Protein AF-A0A9P9CH07-F1 (afdb_monomer_lite)

Structure (mmCIF, N/CA/C/O backbone):
data_AF-A0A9P9CH07-F1
#
_entry.id   AF-A0A9P9CH07-F1
#
loop_
_atom_site.group_PDB
_atom_site.id
_atom_site.type_symbol
_atom_site.label_atom_id
_atom_site.label_alt_id
_atom_site.label_comp_id
_atom_site.label_asym_id
_atom_site.label_entity_id
_atom_site.label_seq_id
_atom_site.pdbx_PDB_ins_code
_atom_site.Cartn_x
_atom_site.Cartn_y
_atom_site.Cartn_z
_atom_site.occupancy
_atom_site.B_iso_or_equiv
_atom_site.auth_seq_id
_atom_site.auth_comp_id
_atom_site.auth_asym_id
_atom_site.auth_atom_id
_atom_site.pdbx_PDB_model_num
ATOM 1 N N . MET A 1 1 ? 16.947 4.707 14.854 1.00 33.22 1 MET A N 1
ATOM 2 C CA . MET A 1 1 ? 16.598 5.936 14.104 1.00 33.22 1 MET A CA 1
ATOM 3 C C . MET A 1 1 ? 15.127 5.859 13.726 1.00 33.22 1 MET A C 1
ATOM 5 O O . MET A 1 1 ? 14.705 4.807 13.270 1.00 33.22 1 MET A O 1
ATOM 9 N N . SER A 1 2 ? 14.337 6.902 13.992 1.00 33.62 2 SER A N 1
ATOM 10 C CA . SER A 1 2 ? 12.878 6.863 13.808 1.00 33.62 2 SER A CA 1
ATOM 11 C C . SER A 1 2 ? 12.494 6.838 12.324 1.00 33.62 2 SER A C 1
ATOM 13 O O . SER A 1 2 ? 12.878 7.733 11.569 1.00 33.62 2 SER A O 1
ATOM 15 N N . VAL A 1 3 ? 11.702 5.834 11.934 1.00 44.66 3 VAL A N 1
ATOM 16 C CA . VAL A 1 3 ? 11.136 5.613 10.587 1.00 44.66 3 VAL A CA 1
ATOM 17 C C . VAL A 1 3 ? 10.416 6.865 10.052 1.00 44.66 3 VAL A C 1
ATOM 19 O O . VAL A 1 3 ? 10.400 7.115 8.849 1.00 44.66 3 VAL A O 1
ATOM 22 N N . ALA A 1 4 ? 9.917 7.720 10.951 1.00 44.34 4 ALA A N 1
ATOM 23 C CA . ALA A 1 4 ? 9.232 8.968 10.622 1.00 44.34 4 ALA A CA 1
ATOM 24 C C . ALA A 1 4 ? 10.097 9.979 9.843 1.00 44.34 4 ALA A C 1
ATOM 26 O O . ALA A 1 4 ? 9.555 10.790 9.098 1.00 44.34 4 ALA A O 1
ATOM 27 N N . LYS A 1 5 ? 11.433 9.935 9.967 1.00 43.56 5 LYS A N 1
ATOM 28 C CA . LYS A 1 5 ? 12.332 10.902 9.305 1.00 43.56 5 LYS A CA 1
ATOM 29 C C . LYS A 1 5 ? 12.635 10.558 7.834 1.00 43.56 5 LYS A C 1
ATOM 31 O O . LYS A 1 5 ? 13.263 11.358 7.150 1.00 43.56 5 LYS A O 1
ATOM 36 N N . MET A 1 6 ? 12.192 9.395 7.342 1.00 58.12 6 MET A N 1
ATOM 37 C CA . MET A 1 6 ? 12.453 8.917 5.971 1.00 58.12 6 MET A CA 1
ATOM 38 C C . MET A 1 6 ? 11.217 8.911 5.058 1.00 58.12 6 MET A C 1
ATOM 40 O O . MET A 1 6 ? 11.332 8.571 3.878 1.00 58.12 6 MET A O 1
ATOM 44 N N . LEU A 1 7 ? 10.036 9.268 5.570 1.00 64.38 7 LEU A N 1
AT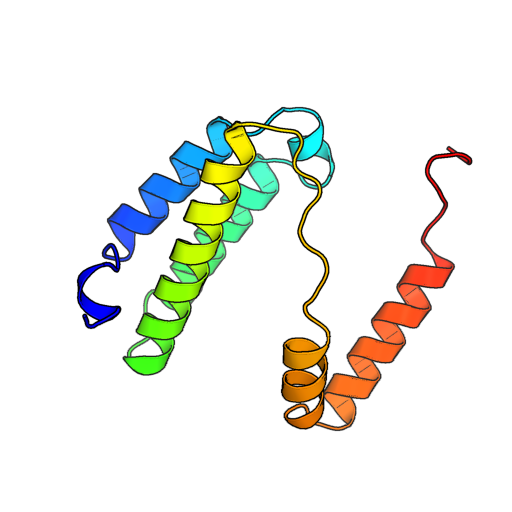OM 45 C CA . LEU A 1 7 ? 8.816 9.276 4.767 1.00 64.38 7 LEU A CA 1
ATOM 46 C C . LEU A 1 7 ? 8.755 10.544 3.910 1.00 64.38 7 LEU A C 1
ATOM 48 O O . LEU A 1 7 ? 8.726 11.665 4.416 1.00 64.38 7 LEU A O 1
ATOM 52 N N . LEU A 1 8 ? 8.726 10.352 2.589 1.00 73.69 8 LEU A N 1
ATOM 53 C CA . LEU A 1 8 ? 8.389 11.410 1.641 1.00 73.69 8 LEU A CA 1
ATOM 54 C C . LEU A 1 8 ? 6.989 11.947 1.964 1.00 73.69 8 LEU A C 1
ATOM 56 O O . LEU A 1 8 ? 6.083 11.182 2.297 1.00 73.69 8 LEU A O 1
ATOM 60 N N . THR A 1 9 ? 6.792 13.258 1.813 1.00 83.94 9 THR A N 1
ATOM 61 C CA . THR A 1 9 ? 5.447 13.836 1.898 1.00 83.94 9 THR A CA 1
ATOM 62 C C . THR A 1 9 ? 4.557 13.273 0.769 1.00 83.94 9 THR A C 1
ATOM 64 O O . THR A 1 9 ? 5.081 12.780 -0.240 1.00 83.94 9 THR A O 1
ATOM 67 N N . PRO A 1 10 ? 3.214 13.316 0.899 1.00 84.62 10 PRO A N 1
ATOM 68 C CA . PRO A 1 10 ? 2.310 12.579 0.007 1.00 84.62 10 PRO A CA 1
ATOM 69 C C . PRO A 1 10 ? 2.513 12.871 -1.487 1.00 84.62 10 PRO A C 1
ATOM 71 O O . PRO A 1 10 ? 2.524 11.960 -2.313 1.00 84.62 10 PRO A O 1
ATOM 74 N N . ILE A 1 11 ? 2.721 14.141 -1.848 1.00 88.38 11 ILE A N 1
ATOM 75 C CA . ILE A 1 11 ? 2.864 14.565 -3.249 1.00 88.38 11 ILE A CA 1
ATOM 76 C C . ILE A 1 11 ? 4.196 14.081 -3.860 1.00 88.38 11 ILE A C 1
ATOM 78 O O 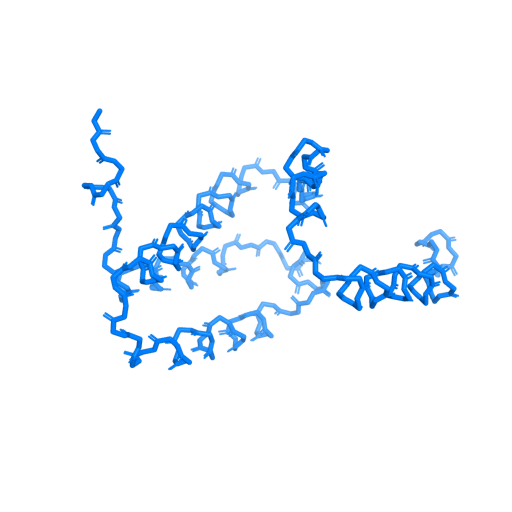. ILE A 1 11 ? 4.167 13.493 -4.946 1.00 88.38 11 ILE A O 1
ATOM 82 N N . PRO A 1 12 ? 5.367 14.289 -3.222 1.00 90.81 12 PRO A N 1
ATOM 83 C CA . PRO A 1 12 ? 6.623 13.686 -3.664 1.00 90.81 12 PRO A CA 1
ATOM 84 C C . PRO A 1 12 ? 6.567 12.167 -3.807 1.00 90.81 12 PRO A C 1
ATOM 86 O O . PRO A 1 12 ? 7.028 11.653 -4.827 1.00 90.81 12 PRO A O 1
ATOM 89 N N . LEU A 1 13 ? 5.967 11.464 -2.838 1.00 90.50 13 LEU A N 1
ATOM 90 C CA . LEU A 1 13 ? 5.816 10.010 -2.896 1.00 90.50 13 LEU A CA 1
ATOM 91 C C . LEU A 1 13 ? 5.007 9.593 -4.128 1.00 90.50 13 LEU A C 1
ATOM 93 O O . LEU A 1 13 ? 5.448 8.745 -4.904 1.00 90.50 13 LEU A O 1
ATOM 97 N N . ALA A 1 14 ? 3.880 10.263 -4.374 1.00 89.62 14 ALA A N 1
ATOM 98 C CA . ALA A 1 14 ? 3.035 9.959 -5.519 1.00 89.62 14 ALA A CA 1
ATOM 99 C C . ALA A 1 14 ? 3.724 10.180 -6.866 1.00 89.62 14 ALA A C 1
ATOM 101 O O . ALA A 1 14 ? 3.605 9.367 -7.783 1.00 89.62 14 ALA A O 1
ATOM 102 N N . ARG A 1 15 ? 4.499 11.262 -6.991 1.00 91.25 15 ARG A N 1
ATOM 103 C CA . ARG A 1 15 ? 5.283 11.527 -8.204 1.00 91.25 15 ARG A CA 1
ATOM 104 C C . ARG A 1 15 ? 6.382 10.488 -8.414 1.00 91.25 15 ARG A C 1
ATOM 106 O O . ARG A 1 15 ? 6.654 10.140 -9.560 1.00 91.25 15 ARG A O 1
ATOM 113 N N . ALA A 1 16 ? 7.022 10.020 -7.344 1.00 90.38 16 ALA A N 1
ATOM 114 C CA . ALA A 1 16 ? 8.067 9.004 -7.430 1.00 90.38 16 ALA A CA 1
ATOM 115 C C . ALA A 1 16 ? 7.507 7.658 -7.917 1.00 90.38 16 ALA A C 1
ATOM 117 O O . ALA A 1 16 ? 8.077 7.070 -8.834 1.00 90.38 16 ALA A O 1
ATOM 118 N N . ILE A 1 17 ? 6.352 7.238 -7.393 1.00 89.00 17 ILE A N 1
ATOM 119 C CA . ILE A 1 17 ? 5.666 6.002 -7.805 1.00 89.00 17 ILE A CA 1
ATOM 120 C C . ILE A 1 17 ? 5.274 6.053 -9.283 1.00 89.00 17 ILE A C 1
ATOM 122 O O . ILE A 1 17 ? 5.666 5.179 -10.050 1.00 89.00 17 ILE A O 1
ATOM 126 N N . LEU A 1 18 ? 4.619 7.131 -9.726 1.00 88.25 18 LEU A N 1
ATOM 127 C CA . LEU A 1 18 ? 4.241 7.290 -11.137 1.00 88.25 18 LEU A CA 1
ATOM 128 C C . LEU A 1 18 ? 5.449 7.301 -12.089 1.00 88.25 18 LEU A C 1
ATOM 130 O O . LEU A 1 18 ? 5.336 6.902 -13.245 1.00 88.25 18 LEU A O 1
ATOM 134 N N . ARG A 1 19 ? 6.621 7.768 -11.639 1.00 89.12 19 ARG A N 1
ATOM 135 C CA . ARG A 1 19 ? 7.859 7.683 -12.432 1.00 89.12 19 ARG A CA 1
ATOM 136 C C . ARG A 1 19 ? 8.407 6.261 -12.481 1.00 89.12 19 ARG A C 1
ATOM 138 O O . ARG A 1 19 ? 8.916 5.870 -13.526 1.00 89.12 19 ARG A O 1
ATOM 145 N N . ALA A 1 20 ? 8.319 5.519 -11.380 1.00 85.75 20 ALA A N 1
ATOM 146 C CA . ALA A 1 20 ? 8.749 4.128 -11.316 1.00 85.75 20 ALA A CA 1
ATOM 147 C C . ALA A 1 20 ? 7.863 3.222 -12.186 1.00 85.75 20 ALA A C 1
ATOM 149 O O . ALA A 1 20 ? 8.399 2.394 -12.911 1.00 85.75 20 ALA A O 1
ATOM 150 N N . HIS A 1 21 ? 6.546 3.451 -12.227 1.00 82.69 21 HIS A N 1
ATOM 151 C CA . HIS A 1 21 ? 5.629 2.698 -13.096 1.00 82.69 21 HIS A CA 1
ATOM 152 C C . HIS A 1 21 ? 6.013 2.754 -14.578 1.00 82.69 21 HIS A C 1
ATOM 154 O O . HIS A 1 21 ? 5.954 1.743 -15.268 1.00 82.69 21 HIS A O 1
ATOM 160 N N . ARG A 1 22 ? 6.473 3.913 -15.068 1.00 80.88 22 ARG A N 1
ATOM 161 C CA . ARG A 1 22 ? 6.910 4.087 -16.468 1.00 80.88 22 ARG A CA 1
ATOM 162 C C . ARG A 1 22 ? 8.143 3.262 -16.841 1.00 80.88 22 ARG A C 1
ATOM 164 O O . ARG A 1 22 ? 8.485 3.201 -18.015 1.00 80.88 22 ARG A O 1
ATOM 171 N N . ARG A 1 23 ? 8.852 2.717 -15.851 1.00 77.62 23 ARG A N 1
ATOM 172 C CA . ARG A 1 23 ? 10.072 1.922 -16.034 1.00 77.62 23 ARG A CA 1
ATOM 173 C C . ARG A 1 23 ? 9.813 0.418 -15.950 1.00 77.62 23 ARG A C 1
ATOM 175 O O . ARG A 1 23 ? 10.755 -0.344 -16.124 1.00 77.62 23 ARG A O 1
ATOM 182 N N . LEU A 1 24 ? 8.580 -0.003 -15.661 1.00 72.88 24 LEU A N 1
ATOM 183 C CA . LEU A 1 24 ? 8.227 -1.419 -15.582 1.00 72.88 24 LEU A CA 1
ATOM 184 C C . LEU A 1 24 ? 8.074 -2.022 -16.998 1.00 72.88 24 LEU A C 1
ATOM 186 O O . LEU A 1 24 ? 7.536 -1.341 -17.878 1.00 72.88 24 LEU A O 1
ATOM 190 N N . PRO A 1 25 ? 8.536 -3.265 -17.243 1.00 64.38 25 PRO A N 1
ATOM 191 C CA . PRO A 1 25 ? 8.432 -3.925 -18.547 1.00 64.38 25 PRO A CA 1
ATOM 192 C C . PRO A 1 25 ? 6.987 -4.080 -19.048 1.00 64.38 25 PRO A C 1
ATOM 194 O O . PRO A 1 25 ? 6.057 -4.334 -18.282 1.00 64.38 25 PRO A O 1
ATOM 197 N N . VAL A 1 26 ? 6.802 -3.962 -20.367 1.00 59.06 26 VAL A N 1
ATOM 198 C CA . VAL A 1 26 ? 5.486 -3.933 -21.040 1.00 59.06 26 VAL A CA 1
ATOM 199 C C . VAL A 1 26 ? 4.724 -5.269 -20.940 1.00 59.06 26 VAL A C 1
ATOM 201 O O . VAL A 1 26 ? 3.492 -5.267 -20.888 1.00 59.06 26 VAL A O 1
ATOM 204 N N . GLU A 1 27 ? 5.419 -6.408 -20.843 1.00 53.41 27 GLU A N 1
ATOM 205 C CA . GLU A 1 27 ? 4.770 -7.721 -20.675 1.00 53.41 27 GLU A CA 1
ATOM 206 C C . GLU A 1 27 ? 4.182 -7.918 -19.268 1.00 53.41 27 GLU A C 1
ATOM 208 O O . GLU A 1 27 ? 3.080 -8.439 -19.115 1.00 53.41 27 GLU A O 1
ATOM 213 N N . GLU A 1 28 ? 4.843 -7.418 -18.225 1.00 50.72 28 GLU A N 1
ATOM 214 C CA . GLU A 1 28 ? 4.370 -7.519 -16.834 1.00 50.72 28 GLU A CA 1
ATOM 215 C C . GLU A 1 28 ? 3.329 -6.433 -16.519 1.00 50.72 28 GLU A C 1
ATOM 217 O O . GLU A 1 28 ? 2.362 -6.674 -15.787 1.00 50.72 28 GLU A O 1
ATOM 222 N N . ALA A 1 29 ? 3.439 -5.283 -17.196 1.00 46.81 29 ALA A N 1
ATOM 223 C CA . ALA A 1 29 ? 2.374 -4.295 -17.304 1.00 46.81 29 ALA A CA 1
ATOM 224 C C . ALA A 1 29 ? 1.113 -4.846 -17.993 1.00 46.81 29 ALA A C 1
ATOM 226 O O . ALA A 1 29 ? 0.099 -4.166 -17.967 1.00 46.81 29 ALA A O 1
ATOM 227 N N . SER A 1 30 ? 1.127 -6.046 -18.587 1.00 39.53 30 SER A N 1
ATOM 228 C CA . SER A 1 30 ? -0.048 -6.643 -19.239 1.00 39.53 30 SER A CA 1
ATOM 229 C C . SER A 1 30 ? -0.883 -7.557 -18.331 1.00 39.53 30 SER A C 1
ATOM 231 O O . SER A 1 30 ? -2.018 -7.864 -18.689 1.00 39.53 30 SER A O 1
ATOM 233 N N . SER A 1 31 ? -0.416 -7.934 -17.131 1.00 50.03 31 SER A N 1
ATOM 234 C CA . SER A 1 31 ? -1.287 -8.654 -16.173 1.00 50.03 31 SER A CA 1
ATOM 235 C C . SER A 1 31 ? -2.364 -7.743 -15.559 1.00 50.03 31 SER A C 1
ATOM 237 O O . SER A 1 31 ? -3.432 -8.206 -15.169 1.00 50.03 31 SER A O 1
ATOM 239 N N . MET A 1 32 ? -2.113 -6.430 -15.561 1.00 50.47 32 MET A N 1
ATOM 240 C CA . MET A 1 32 ? -3.073 -5.348 -15.354 1.00 50.47 32 MET A CA 1
ATOM 241 C C . MET A 1 32 ? -2.401 -4.083 -15.915 1.00 50.47 32 MET A C 1
ATOM 243 O O . MET A 1 32 ? -1.337 -3.714 -15.434 1.00 50.47 32 MET A O 1
ATOM 247 N N . SER A 1 33 ? -2.951 -3.486 -16.986 1.00 56.34 33 SER A N 1
ATOM 248 C CA . SER A 1 33 ? -2.311 -2.392 -17.752 1.00 56.34 33 SER A CA 1
ATOM 249 C C . SER A 1 33 ? -1.678 -1.332 -16.841 1.00 56.34 33 SER A C 1
ATOM 251 O O . SER A 1 33 ? -2.320 -0.892 -15.886 1.00 56.34 33 SER A O 1
ATOM 253 N N . SER A 1 34 ? -0.467 -0.852 -17.155 1.00 61.91 34 SER A N 1
ATOM 254 C CA . SER A 1 34 ? 0.153 0.308 -16.478 1.00 61.91 34 SER A CA 1
ATOM 255 C C . SER A 1 34 ? -0.824 1.494 -16.350 1.00 61.91 34 SER A C 1
ATOM 257 O O . SER A 1 34 ? -0.842 2.182 -15.331 1.00 61.91 34 SER A O 1
ATOM 259 N N . VAL A 1 35 ? -1.727 1.664 -17.325 1.00 63.91 35 VAL A N 1
ATOM 260 C CA . VAL A 1 35 ? -2.808 2.664 -17.307 1.00 63.91 35 VAL A CA 1
ATOM 261 C C . VAL A 1 35 ? -3.854 2.384 -16.217 1.00 63.91 35 VAL A C 1
ATOM 263 O O . VAL A 1 35 ? -4.303 3.308 -15.531 1.00 63.91 35 VAL A O 1
ATOM 266 N N . THR A 1 36 ? -4.236 1.120 -16.030 1.00 71.50 36 THR A N 1
ATOM 267 C CA . THR A 1 36 ? -5.190 0.683 -15.000 1.00 71.50 36 THR A CA 1
ATOM 268 C C . THR A 1 36 ? -4.604 0.889 -13.606 1.00 71.50 36 THR A C 1
ATOM 270 O O . THR A 1 36 ? -5.272 1.455 -12.739 1.00 71.50 36 THR A O 1
ATOM 273 N N . TRP A 1 37 ? -3.331 0.532 -13.407 1.00 74.88 37 TRP A N 1
ATOM 274 C CA . TRP A 1 37 ? -2.626 0.771 -12.146 1.00 74.88 37 TRP A CA 1
ATOM 275 C C . TRP A 1 37 ? -2.438 2.256 -11.838 1.00 74.88 37 TRP A C 1
ATOM 277 O O . TRP A 1 37 ? -2.710 2.676 -10.717 1.00 74.88 37 TRP A O 1
ATOM 287 N N . ASP A 1 38 ? -2.036 3.074 -12.815 1.00 82.19 38 ASP A N 1
ATOM 288 C CA . ASP A 1 38 ? -1.893 4.525 -12.637 1.00 82.19 38 ASP A CA 1
ATOM 289 C C . ASP A 1 38 ? -3.217 5.190 -12.248 1.00 82.19 38 ASP A C 1
ATOM 291 O O . ASP A 1 38 ? -3.247 6.119 -11.433 1.00 82.19 38 ASP A O 1
ATOM 295 N N . THR A 1 39 ? -4.321 4.728 -12.837 1.00 85.19 39 THR A N 1
ATOM 296 C CA . THR A 1 39 ? -5.665 5.231 -12.538 1.00 85.19 39 THR A CA 1
ATOM 297 C C . THR A 1 39 ? -6.097 4.828 -11.132 1.00 85.19 39 THR A C 1
ATOM 299 O O . THR A 1 39 ? -6.531 5.687 -10.359 1.00 85.19 39 THR A O 1
ATOM 302 N N . PHE A 1 40 ? -5.908 3.556 -10.769 1.00 85.12 40 PHE A N 1
ATOM 303 C CA . PHE A 1 40 ? -6.160 3.057 -9.419 1.00 85.12 40 PHE A CA 1
ATOM 304 C C . PHE A 1 40 ? -5.347 3.836 -8.377 1.00 85.12 40 PHE A C 1
ATOM 306 O O . PHE A 1 40 ? -5.917 4.415 -7.453 1.00 85.12 40 PHE A O 1
ATOM 313 N N . PHE A 1 41 ? -4.036 3.957 -8.589 1.00 88.06 41 PHE A N 1
ATOM 314 C CA . PHE A 1 41 ? -3.110 4.685 -7.727 1.00 88.06 41 PHE A CA 1
ATOM 315 C C . PHE A 1 41 ? -3.570 6.126 -7.460 1.00 88.06 41 PHE A C 1
ATOM 317 O O . PHE A 1 41 ? -3.681 6.564 -6.312 1.00 88.06 41 PHE A O 1
ATOM 324 N N . LYS A 1 42 ? -3.896 6.871 -8.525 1.00 89.06 42 LYS A N 1
ATOM 325 C CA . LYS A 1 42 ? -4.398 8.249 -8.409 1.00 89.06 42 LYS A CA 1
ATOM 326 C C . LYS A 1 42 ? -5.714 8.308 -7.637 1.00 89.06 42 LYS A C 1
ATOM 328 O O . LYS A 1 42 ? -5.916 9.237 -6.853 1.00 89.06 42 LYS A O 1
ATOM 333 N N . SER A 1 43 ? -6.605 7.340 -7.853 1.00 91.00 43 SER A N 1
ATOM 334 C CA . SER A 1 43 ? -7.885 7.274 -7.146 1.00 91.00 43 SER A CA 1
ATOM 335 C C . SER A 1 43 ? -7.702 7.029 -5.645 1.00 91.00 43 SER A C 1
ATOM 337 O O . SER A 1 43 ? -8.356 7.695 -4.845 1.00 91.00 43 SER A O 1
ATOM 339 N N . GLU A 1 44 ? -6.750 6.182 -5.253 1.00 91.25 44 GLU A N 1
ATOM 340 C CA . GLU A 1 44 ? -6.463 5.879 -3.850 1.00 91.25 44 GLU A CA 1
ATOM 341 C C . GLU A 1 44 ? -5.870 7.078 -3.107 1.00 91.25 44 GLU A C 1
ATOM 343 O O . GLU A 1 44 ? -6.348 7.433 -2.027 1.00 91.25 44 GLU A O 1
ATOM 348 N N . PHE A 1 45 ? -4.913 7.788 -3.714 1.00 91.62 45 PHE A N 1
ATOM 349 C CA . PHE A 1 45 ? -4.396 9.041 -3.147 1.00 91.62 45 PHE A CA 1
ATOM 350 C C . PHE A 1 45 ? -5.485 10.110 -3.027 1.00 91.62 45 PHE A C 1
ATOM 352 O O . PHE A 1 45 ? -5.511 10.864 -2.055 1.00 91.62 45 PHE A O 1
ATOM 359 N N . ARG A 1 46 ? -6.420 10.165 -3.985 1.00 91.81 46 ARG A N 1
ATOM 360 C CA . ARG A 1 46 ? -7.560 11.084 -3.921 1.00 91.81 46 ARG A CA 1
ATOM 361 C C . ARG A 1 46 ? -8.541 10.711 -2.809 1.00 91.81 46 ARG A C 1
ATOM 363 O O . ARG A 1 46 ? -9.037 11.615 -2.147 1.00 91.81 46 ARG A O 1
ATOM 370 N N . ARG A 1 47 ? -8.812 9.422 -2.585 1.00 92.12 47 ARG A N 1
ATOM 371 C CA . ARG A 1 47 ? -9.684 8.943 -1.495 1.00 92.12 47 ARG A CA 1
ATOM 372 C C . ARG A 1 47 ? -9.118 9.272 -0.117 1.00 92.12 47 ARG A C 1
ATOM 374 O O . ARG A 1 47 ? -9.871 9.618 0.783 1.00 92.12 47 ARG A O 1
ATOM 381 N N . HIS A 1 48 ? -7.796 9.248 0.020 1.00 90.25 48 HIS A N 1
ATOM 382 C CA . HIS A 1 48 ? -7.117 9.531 1.284 1.00 90.25 48 HIS A CA 1
ATOM 383 C C . HIS A 1 48 ? -6.766 11.015 1.491 1.00 90.25 48 HIS A C 1
ATOM 385 O O . HIS A 1 48 ? -6.194 11.359 2.524 1.00 90.25 48 HIS A O 1
ATOM 391 N N . LYS A 1 49 ? -7.131 11.914 0.561 1.00 89.19 49 LYS A N 1
ATOM 392 C CA . LYS A 1 49 ? -6.752 13.341 0.612 1.00 89.19 49 LYS A CA 1
ATOM 393 C C . LYS A 1 49 ? -7.264 14.081 1.858 1.00 89.19 49 LYS A C 1
ATOM 395 O O . LYS A 1 49 ? -6.583 14.977 2.338 1.00 89.19 49 LYS A O 1
ATOM 400 N N . ASP A 1 50 ? -8.441 13.699 2.360 1.00 91.12 50 ASP A N 1
ATOM 401 C CA . ASP A 1 50 ? -9.117 14.345 3.496 1.00 91.12 50 ASP A CA 1
ATOM 402 C C . ASP A 1 50 ? -8.929 13.554 4.809 1.00 91.12 50 ASP A C 1
ATOM 404 O O . ASP A 1 50 ? -9.586 13.829 5.811 1.00 91.12 50 ASP A O 1
ATOM 408 N N . SER A 1 51 ? -8.053 12.540 4.821 1.00 90.25 51 SER A N 1
ATOM 409 C CA . SER A 1 51 ? -7.759 11.781 6.040 1.00 90.25 51 SER A CA 1
ATOM 410 C C . SER A 1 51 ? -7.052 12.670 7.059 1.00 90.25 51 SER A C 1
ATOM 412 O O . SER A 1 51 ? -6.005 13.238 6.765 1.00 90.25 51 SER A O 1
ATOM 414 N N . THR A 1 52 ? -7.598 12.756 8.272 1.00 91.19 52 THR A N 1
ATOM 415 C CA . THR A 1 52 ? -7.053 13.588 9.359 1.00 91.19 52 THR A CA 1
ATOM 416 C C . THR A 1 52 ? -6.357 12.780 10.451 1.00 91.19 52 THR A C 1
ATOM 418 O O . THR A 1 52 ? -5.556 13.338 11.195 1.00 91.19 52 THR A O 1
ATOM 421 N N . ASN A 1 53 ? -6.619 11.469 10.547 1.00 91.50 53 ASN A N 1
ATOM 422 C CA . ASN A 1 53 ? -5.998 10.606 11.550 1.00 91.50 53 ASN A CA 1
ATOM 423 C C . ASN A 1 53 ? -4.495 10.406 11.235 1.00 91.50 53 ASN A C 1
ATOM 425 O O . ASN A 1 53 ? -4.172 9.739 10.245 1.00 91.50 53 ASN A O 1
ATOM 429 N N . PRO A 1 54 ? -3.566 10.898 12.082 1.00 88.00 54 PRO A N 1
ATOM 430 C CA . PRO A 1 54 ? -2.130 10.815 11.817 1.00 88.00 54 PRO A CA 1
ATOM 431 C C . PRO A 1 54 ? -1.604 9.382 11.686 1.00 88.00 54 PRO A C 1
ATOM 433 O O . PRO A 1 54 ? -0.689 9.135 10.903 1.00 88.00 54 PRO A O 1
ATOM 436 N N . GLN A 1 55 ? -2.183 8.426 12.417 1.00 88.88 55 GLN A N 1
ATOM 437 C CA . GLN A 1 55 ? -1.786 7.016 12.355 1.00 88.88 55 GLN A CA 1
ATOM 438 C C . GLN A 1 55 ? -2.162 6.405 11.005 1.00 88.88 55 GLN A C 1
ATOM 440 O O . GLN A 1 55 ? -1.357 5.696 10.404 1.00 88.88 55 GLN A O 1
ATOM 445 N N . HIS A 1 56 ? -3.351 6.734 10.493 1.00 87.06 56 HIS A N 1
ATOM 446 C CA . HIS A 1 56 ? -3.795 6.278 9.177 1.00 87.06 56 HIS A CA 1
ATOM 447 C C . HIS A 1 56 ? -2.943 6.891 8.063 1.00 87.06 56 HIS A C 1
ATOM 449 O O . HIS A 1 56 ? -2.512 6.175 7.163 1.00 87.06 56 HIS A O 1
ATOM 455 N N . ILE A 1 57 ? -2.630 8.189 8.152 1.00 88.81 57 ILE A N 1
ATOM 456 C CA . ILE A 1 57 ? -1.754 8.869 7.186 1.00 88.81 57 ILE A CA 1
ATOM 457 C C . ILE A 1 57 ? -0.357 8.235 7.193 1.00 88.81 57 ILE A C 1
ATOM 459 O O . ILE A 1 57 ? 0.188 7.928 6.133 1.00 88.81 57 ILE A O 1
ATOM 463 N N . MET A 1 58 ? 0.222 8.002 8.376 1.00 89.75 58 MET A N 1
ATOM 464 C CA . MET A 1 58 ? 1.531 7.354 8.497 1.00 89.75 58 MET A CA 1
ATOM 465 C C . MET A 1 58 ? 1.518 5.931 7.941 1.00 89.75 58 MET A C 1
ATOM 467 O O . MET A 1 58 ? 2.440 5.562 7.212 1.00 89.75 58 MET A O 1
ATOM 471 N N . GLY A 1 59 ? 0.478 5.148 8.240 1.00 89.75 59 GLY A N 1
ATOM 472 C CA . GLY A 1 59 ? 0.297 3.811 7.681 1.00 89.75 59 GLY A CA 1
ATOM 473 C C . GLY A 1 59 ? 0.239 3.847 6.155 1.00 89.75 59 GLY A C 1
ATOM 474 O O . GLY A 1 59 ? 1.020 3.162 5.498 1.00 89.75 59 GLY A O 1
ATOM 475 N N . PHE A 1 60 ? -0.601 4.720 5.597 1.00 90.88 60 PHE A N 1
ATOM 476 C CA . PHE A 1 60 ? -0.752 4.910 4.155 1.00 90.88 60 PHE A CA 1
ATOM 477 C C . PHE A 1 60 ? 0.582 5.255 3.477 1.00 90.88 60 PHE A C 1
ATOM 479 O O . PHE A 1 60 ? 1.004 4.571 2.545 1.00 90.88 60 PHE A O 1
ATOM 486 N N . LEU A 1 61 ? 1.294 6.273 3.972 1.00 91.75 61 LEU A N 1
ATOM 487 C CA . LEU A 1 61 ? 2.580 6.685 3.399 1.00 91.75 61 LEU A CA 1
ATOM 488 C C . LEU A 1 61 ? 3.652 5.598 3.522 1.00 91.75 61 LEU A C 1
ATOM 490 O O . LEU A 1 61 ? 4.439 5.415 2.596 1.00 91.75 61 LEU A O 1
ATOM 494 N N . SER A 1 62 ? 3.670 4.860 4.633 1.00 90.44 62 SER A N 1
ATOM 495 C CA . SER A 1 62 ? 4.625 3.768 4.841 1.00 90.44 62 SER A CA 1
ATOM 496 C C . SER A 1 62 ? 4.401 2.632 3.844 1.00 90.44 62 SER A C 1
ATOM 498 O O . SER A 1 62 ? 5.358 2.168 3.230 1.00 90.44 62 SER A O 1
ATOM 500 N N . GLN A 1 63 ? 3.146 2.231 3.620 1.00 89.31 63 GLN A N 1
ATOM 501 C CA . GLN A 1 63 ? 2.807 1.181 2.653 1.00 89.31 63 GLN A CA 1
ATOM 502 C C . GLN A 1 63 ? 3.195 1.577 1.224 1.00 89.31 63 GLN A C 1
ATOM 504 O O . GLN A 1 63 ? 3.864 0.817 0.526 1.00 89.31 63 GLN A O 1
ATOM 509 N N . TRP A 1 64 ? 2.870 2.801 0.801 1.00 91.25 64 TRP A N 1
ATOM 510 C CA . TRP A 1 64 ? 3.236 3.281 -0.534 1.00 91.25 64 TRP A CA 1
ATOM 511 C C . TRP A 1 64 ? 4.742 3.493 -0.712 1.00 91.25 64 TRP A C 1
ATOM 513 O O . TRP A 1 64 ? 5.257 3.329 -1.819 1.00 91.25 64 TRP A O 1
ATOM 523 N N . LYS A 1 65 ? 5.472 3.813 0.362 1.00 89.88 65 LYS A N 1
ATOM 524 C CA . LYS A 1 65 ? 6.937 3.864 0.331 1.00 89.88 65 LYS A CA 1
ATOM 525 C C . LYS A 1 65 ? 7.547 2.473 0.163 1.00 89.88 65 LYS A C 1
ATOM 527 O O . LYS A 1 65 ? 8.436 2.324 -0.668 1.00 89.88 65 LYS A O 1
ATOM 532 N N . LEU A 1 66 ? 7.049 1.471 0.890 1.00 87.50 66 LEU A N 1
ATOM 533 C CA . LEU A 1 66 ? 7.476 0.077 0.727 1.00 87.50 66 LEU A CA 1
ATOM 534 C C . LEU A 1 66 ? 7.204 -0.426 -0.692 1.00 87.50 66 LEU A C 1
ATOM 536 O O . LEU A 1 66 ? 8.070 -1.049 -1.299 1.00 87.50 66 LEU A O 1
ATOM 540 N N . TYR A 1 67 ? 6.030 -0.104 -1.237 1.00 86.50 67 TYR A N 1
ATOM 541 C CA . TYR A 1 67 ? 5.693 -0.421 -2.620 1.00 86.50 67 TYR A CA 1
ATOM 542 C C . TYR A 1 67 ? 6.673 0.222 -3.609 1.00 86.50 67 TYR A C 1
ATOM 544 O O . TYR A 1 67 ? 7.209 -0.478 -4.464 1.00 86.50 67 TYR A O 1
ATOM 552 N N . LEU A 1 68 ? 6.964 1.523 -3.462 1.00 86.88 68 LEU A N 1
ATOM 553 C CA . LEU A 1 68 ? 7.951 2.225 -4.288 1.00 86.88 68 LEU A CA 1
ATOM 554 C C . LEU A 1 68 ? 9.326 1.543 -4.240 1.00 86.88 68 LEU A C 1
ATOM 556 O O . LEU A 1 68 ? 9.964 1.375 -5.277 1.00 86.88 68 LEU A O 1
ATOM 560 N N . ASP A 1 69 ? 9.780 1.153 -3.051 1.00 86.62 69 ASP A N 1
ATOM 561 C CA . ASP A 1 69 ? 11.077 0.496 -2.873 1.00 86.62 69 ASP A CA 1
ATOM 562 C C . ASP A 1 69 ? 11.106 -0.877 -3.554 1.00 86.62 69 ASP A C 1
ATOM 564 O O . ASP A 1 69 ? 12.088 -1.222 -4.205 1.00 86.62 69 ASP A O 1
ATOM 568 N N . HIS A 1 70 ? 10.002 -1.622 -3.493 1.00 79.62 70 HIS A N 1
ATOM 569 C CA . HIS A 1 70 ? 9.857 -2.917 -4.154 1.00 79.62 70 HIS A CA 1
ATOM 570 C C . HIS A 1 70 ? 9.958 -2.790 -5.679 1.00 79.62 70 HIS A C 1
ATOM 572 O O . HIS A 1 70 ? 10.847 -3.375 -6.294 1.00 79.62 70 HIS A O 1
ATOM 578 N N . ILE A 1 71 ? 9.127 -1.932 -6.281 1.00 79.44 71 ILE A N 1
ATOM 579 C CA . ILE A 1 71 ? 9.094 -1.753 -7.742 1.00 79.44 71 ILE A CA 1
ATOM 580 C C . ILE A 1 71 ? 10.345 -1.067 -8.301 1.00 79.44 71 ILE A C 1
ATOM 582 O O . ILE A 1 71 ? 10.539 -1.047 -9.513 1.00 79.44 71 ILE A O 1
ATOM 586 N N . THR A 1 72 ? 11.167 -0.438 -7.457 1.00 81.31 72 THR A N 1
ATOM 587 C CA . THR A 1 72 ? 12.448 0.154 -7.872 1.00 81.31 72 THR A CA 1
ATOM 588 C C . THR A 1 72 ? 13.608 -0.816 -7.698 1.00 81.31 72 THR A C 1
ATOM 590 O O . THR A 1 72 ? 14.490 -0.833 -8.552 1.00 81.31 72 THR A O 1
ATOM 593 N N . ALA A 1 73 ? 13.594 -1.666 -6.667 1.00 75.38 73 ALA A N 1
ATOM 594 C CA . ALA A 1 73 ? 14.556 -2.757 -6.514 1.00 75.38 73 ALA A CA 1
ATOM 595 C C . ALA A 1 73 ? 14.394 -3.820 -7.615 1.00 75.38 73 ALA A C 1
ATOM 597 O O . ALA A 1 73 ? 15.381 -4.291 -8.185 1.00 75.38 73 ALA A O 1
ATOM 598 N N . GLU A 1 74 ? 13.152 -4.150 -7.973 1.00 63.91 74 GLU A N 1
ATOM 599 C CA . GLU A 1 74 ? 12.840 -5.130 -9.017 1.00 63.91 74 GLU A CA 1
ATOM 600 C C . GLU A 1 74 ? 13.117 -4.632 -10.436 1.00 63.91 74 GLU A C 1
ATOM 602 O O . GLU A 1 74 ? 13.196 -5.449 -11.336 1.00 63.91 74 GLU A O 1
ATOM 607 N N . GLN A 1 75 ? 13.408 -3.346 -10.668 1.00 57.97 75 GLN A N 1
ATOM 608 C CA . GLN A 1 75 ? 13.900 -2.875 -11.980 1.00 57.97 75 GLN A CA 1
ATOM 609 C C . GLN A 1 75 ? 15.248 -3.512 -12.392 1.00 57.97 75 GLN A C 1
ATOM 611 O O . GLN A 1 75 ? 15.719 -3.279 -13.502 1.00 57.97 75 GLN A O 1
ATOM 616 N N . SER A 1 76 ? 15.865 -4.317 -11.516 1.00 55.84 76 SER A N 1
ATOM 617 C CA . SER A 1 76 ? 17.049 -5.138 -11.793 1.00 55.84 76 SER A CA 1
ATOM 618 C C . SER A 1 76 ? 16.750 -6.590 -12.235 1.00 55.84 76 SER A C 1
ATOM 620 O O . SER A 1 76 ? 17.693 -7.325 -12.524 1.00 55.84 76 SER A O 1
ATOM 622 N N . GLY A 1 77 ? 15.479 -7.018 -12.327 1.00 55.75 77 GLY A N 1
ATOM 623 C CA . GLY A 1 77 ? 15.077 -8.380 -12.726 1.00 55.75 77 GLY A CA 1
ATOM 624 C C . GLY A 1 77 ? 13.579 -8.525 -13.063 1.00 55.75 77 GLY A C 1
ATOM 625 O O . GLY A 1 77 ? 12.829 -7.564 -13.004 1.00 55.75 77 GLY A O 1
ATOM 626 N N . GLN A 1 78 ? 13.124 -9.725 -13.449 1.00 54.50 78 GLN A N 1
ATOM 627 C CA . GLN A 1 78 ? 11.697 -9.991 -13.732 1.00 54.50 78 GLN A CA 1
ATOM 628 C C . GLN A 1 78 ? 10.849 -9.871 -12.455 1.00 54.50 78 GLN A C 1
ATOM 630 O O . GLN A 1 78 ? 11.157 -10.518 -11.448 1.00 54.50 78 GLN A O 1
ATOM 635 N N . PHE A 1 79 ? 9.764 -9.094 -12.503 1.00 58.47 79 PHE A N 1
ATOM 636 C CA . PHE A 1 79 ? 8.814 -8.943 -11.397 1.00 58.47 79 PHE A CA 1
ATOM 637 C C . PHE A 1 79 ? 8.066 -10.265 -11.180 1.00 58.47 79 PHE A C 1
ATOM 639 O O . PHE A 1 79 ? 7.193 -10.635 -11.964 1.00 58.47 79 PHE A O 1
ATOM 646 N N . ARG A 1 80 ? 8.388 -11.004 -10.112 1.00 58.84 80 ARG A N 1
ATOM 647 C CA . ARG A 1 80 ? 7.695 -12.268 -9.768 1.00 58.84 80 ARG A CA 1
ATOM 648 C C . ARG A 1 80 ? 6.749 -12.140 -8.577 1.00 58.84 80 ARG A C 1
ATOM 650 O O . ARG A 1 80 ? 6.099 -13.117 -8.204 1.00 58.84 80 ARG A O 1
ATOM 657 N N . GLY A 1 81 ? 6.656 -10.941 -7.999 1.00 64.31 81 GLY A N 1
ATOM 658 C CA . GLY A 1 81 ? 5.984 -10.711 -6.728 1.00 64.31 81 GLY A CA 1
ATOM 659 C C . GLY A 1 81 ? 6.686 -11.421 -5.565 1.00 64.31 81 GLY A C 1
ATOM 660 O O . GLY A 1 81 ? 7.648 -12.175 -5.731 1.00 64.31 81 GLY A O 1
ATOM 661 N N . LYS A 1 82 ? 6.184 -11.191 -4.352 1.00 68.12 82 LYS A N 1
ATOM 662 C CA . LYS A 1 82 ? 6.674 -11.840 -3.132 1.00 68.12 82 LYS A CA 1
ATOM 663 C C . LYS A 1 82 ? 5.606 -12.786 -2.596 1.00 68.12 82 LYS A C 1
ATOM 665 O O . LYS A 1 82 ? 4.431 -12.428 -2.547 1.00 68.12 82 LYS A O 1
ATOM 670 N N . ARG A 1 83 ? 6.009 -13.982 -2.154 1.00 72.62 83 ARG A N 1
ATOM 671 C CA . ARG A 1 83 ? 5.110 -14.846 -1.373 1.00 72.62 83 ARG A CA 1
ATOM 672 C C . ARG A 1 83 ? 4.665 -14.105 -0.112 1.00 72.62 83 ARG A C 1
ATOM 674 O O . ARG A 1 83 ? 5.475 -13.424 0.521 1.00 72.62 83 ARG A O 1
ATOM 681 N N . LEU A 1 84 ? 3.392 -14.260 0.244 1.00 76.94 84 LEU A N 1
ATOM 682 C CA . LEU A 1 84 ? 2.878 -13.791 1.527 1.00 76.94 84 LEU A CA 1
ATOM 683 C C . LEU A 1 84 ? 3.682 -14.440 2.656 1.00 76.94 84 LEU A C 1
ATOM 685 O O . LEU A 1 84 ? 3.944 -15.642 2.625 1.00 76.94 84 LEU A O 1
ATOM 689 N N . ASP A 1 85 ? 4.094 -13.627 3.624 1.00 84.69 85 ASP A N 1
ATOM 690 C CA . ASP A 1 85 ? 4.775 -14.119 4.815 1.00 84.69 85 ASP A CA 1
ATOM 691 C C . ASP A 1 85 ? 3.761 -14.891 5.680 1.00 84.69 85 ASP A C 1
ATOM 693 O O . ASP A 1 85 ? 2.759 -14.292 6.088 1.00 84.69 85 ASP A O 1
ATOM 697 N N . PRO A 1 86 ? 3.986 -16.189 5.962 1.00 86.06 86 PRO A N 1
ATOM 698 C CA . PRO A 1 86 ? 3.030 -17.006 6.707 1.00 86.06 86 PRO A CA 1
ATOM 699 C C . PRO A 1 86 ? 2.724 -16.449 8.100 1.00 86.06 86 PRO A C 1
ATOM 701 O O . PRO A 1 86 ? 1.579 -16.476 8.537 1.00 86.06 86 PRO A O 1
ATOM 704 N N . THR A 1 87 ? 3.723 -15.872 8.771 1.00 89.62 87 THR A N 1
ATOM 705 C CA . THR A 1 87 ? 3.571 -15.348 10.135 1.00 89.62 87 THR A CA 1
ATOM 706 C C . THR A 1 87 ? 2.756 -14.057 10.157 1.00 89.62 87 THR A C 1
ATOM 708 O O . THR A 1 87 ? 1.922 -13.844 11.040 1.00 89.62 87 THR A O 1
ATOM 711 N N . VAL A 1 88 ? 2.950 -13.194 9.152 1.00 85.06 88 VAL A N 1
ATOM 712 C CA . VAL A 1 88 ? 2.138 -11.981 8.978 1.00 85.06 88 VAL A CA 1
ATOM 713 C C . VAL A 1 88 ? 0.708 -12.360 8.617 1.00 85.06 88 VAL A C 1
ATOM 715 O O . VAL A 1 88 ? -0.229 -11.769 9.151 1.00 85.06 88 VAL A O 1
ATOM 718 N N . TRP A 1 89 ? 0.541 -13.355 7.746 1.00 85.00 89 TRP A N 1
ATOM 719 C CA . TRP A 1 89 ? -0.765 -13.848 7.333 1.00 85.00 89 TRP A CA 1
ATOM 720 C C . TRP A 1 89 ? -1.570 -14.398 8.512 1.00 85.00 89 TRP A C 1
ATOM 722 O O . TRP A 1 89 ? -2.685 -13.939 8.743 1.00 85.00 89 TRP A O 1
ATOM 732 N N . GLU A 1 90 ? -0.986 -15.293 9.311 1.00 88.31 90 GLU A N 1
ATOM 733 C CA . GLU A 1 90 ? -1.630 -15.846 10.509 1.00 88.31 90 GLU A CA 1
ATOM 734 C C . GLU A 1 90 ? -2.081 -14.746 11.473 1.00 88.31 90 GLU A C 1
ATOM 736 O O . GLU A 1 90 ? -3.228 -14.734 11.927 1.00 88.31 90 GLU A O 1
ATOM 741 N N . LYS A 1 91 ? -1.206 -13.770 11.736 1.00 89.75 91 LYS A N 1
ATOM 742 C CA . LYS A 1 91 ? -1.522 -12.642 12.615 1.00 89.75 91 LYS A CA 1
ATOM 743 C C . LYS A 1 91 ? -2.681 -11.798 12.085 1.00 89.75 91 LYS A C 1
ATOM 745 O O . LYS A 1 91 ? -3.521 -11.364 12.868 1.00 89.75 91 LYS A O 1
ATOM 750 N N . VAL A 1 92 ? -2.715 -11.540 10.779 1.00 85.50 92 VAL A N 1
ATOM 751 C CA . VAL A 1 92 ? -3.772 -10.746 10.140 1.00 85.50 92 VAL A CA 1
ATOM 7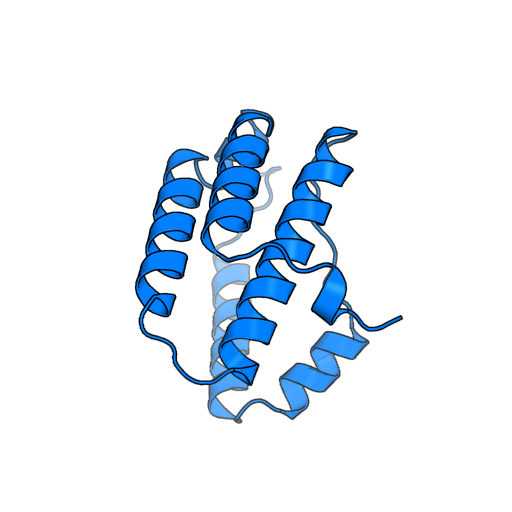52 C C . VAL A 1 92 ? -5.096 -11.509 10.135 1.00 85.50 92 VAL A C 1
ATOM 754 O O . VAL A 1 92 ? -6.116 -10.932 10.502 1.00 85.50 92 VAL A O 1
ATOM 757 N N . CYS A 1 93 ? -5.090 -12.807 9.822 1.00 86.19 93 CYS A N 1
ATOM 758 C 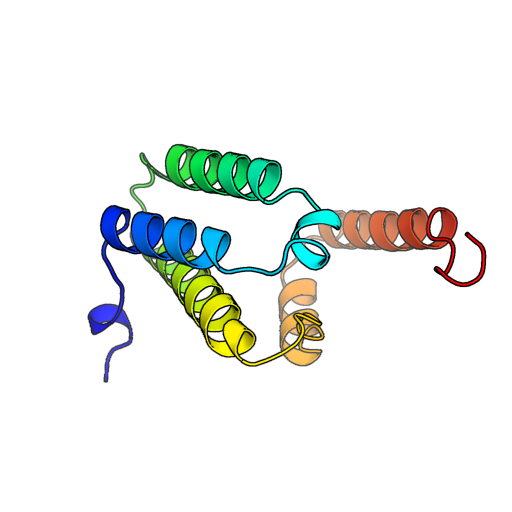CA . CYS A 1 93 ? -6.284 -13.649 9.902 1.00 86.19 93 CYS A CA 1
ATOM 759 C C . CYS A 1 93 ? -6.862 -13.706 11.320 1.00 86.19 93 CYS A C 1
ATOM 761 O O . CYS A 1 93 ? -8.077 -13.650 11.478 1.00 86.19 93 CYS A O 1
ATOM 763 N N . ALA A 1 94 ? -6.015 -13.747 12.352 1.00 88.06 94 ALA A N 1
ATOM 764 C CA . ALA A 1 94 ? -6.465 -13.725 13.743 1.00 88.06 94 ALA A CA 1
ATOM 765 C C . ALA A 1 94 ? -7.145 -12.402 14.156 1.00 8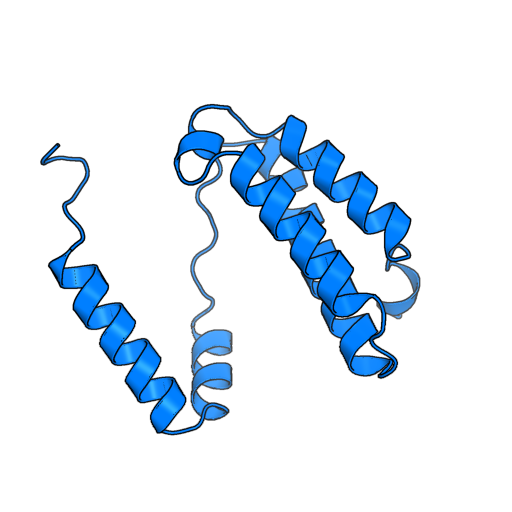8.06 94 ALA A C 1
ATOM 767 O O . ALA A 1 94 ? -7.866 -12.368 15.150 1.00 88.06 94 ALA A O 1
ATOM 768 N N . GLN A 1 95 ? -6.912 -11.310 13.420 1.00 91.56 95 GLN A N 1
ATOM 769 C CA . GLN A 1 95 ? -7.522 -9.996 13.665 1.00 91.56 95 GLN A CA 1
ATOM 770 C C . GLN A 1 95 ? -8.785 -9.749 12.829 1.00 91.56 95 GLN A C 1
ATOM 772 O O . GLN A 1 95 ? -9.465 -8.743 13.035 1.00 91.56 95 GLN A O 1
ATOM 777 N N . MET A 1 96 ? -9.090 -10.631 11.878 1.00 89.94 96 MET A N 1
ATOM 778 C CA . MET A 1 96 ? -10.260 -10.523 11.014 1.00 89.94 96 MET A CA 1
ATOM 779 C C . MET A 1 96 ? -11.517 -11.039 11.713 1.00 89.94 96 MET A C 1
ATOM 781 O O . MET A 1 96 ? -11.467 -11.955 12.534 1.00 89.94 96 MET A O 1
ATOM 785 N N . SER A 1 97 ? -12.671 -10.476 11.356 1.00 94.50 97 SER A N 1
ATOM 786 C CA . SER A 1 97 ? -13.953 -11.043 11.770 1.00 94.50 97 SER A CA 1
ATOM 787 C C . SER A 1 97 ? -14.200 -12.396 11.081 1.00 94.50 97 SER A C 1
ATOM 789 O O . SER A 1 97 ? -13.664 -12.640 9.994 1.00 94.50 97 SER A O 1
ATOM 791 N N . PRO A 1 98 ? -15.053 -13.269 11.652 1.00 93.38 98 PRO A N 1
ATOM 792 C CA . PRO A 1 98 ? -15.430 -14.530 11.009 1.00 93.38 98 PRO A CA 1
ATOM 793 C C . PRO A 1 98 ? -15.944 -14.342 9.574 1.00 93.38 98 PRO A C 1
ATOM 795 O O . PRO A 1 98 ? -15.572 -15.100 8.680 1.00 93.38 98 PRO A O 1
ATOM 798 N N . ASP A 1 99 ? -16.718 -13.280 9.331 1.00 94.81 99 ASP A N 1
ATOM 799 C CA . ASP A 1 99 ? -17.248 -12.956 8.003 1.00 94.81 99 ASP A CA 1
ATOM 800 C C . ASP A 1 99 ? -16.143 -12.572 7.011 1.00 94.81 99 ASP A C 1
ATOM 802 O O . ASP A 1 99 ? -16.174 -12.991 5.856 1.00 94.81 99 ASP A O 1
ATOM 806 N N . GLN A 1 100 ? -15.139 -11.803 7.448 1.00 93.44 100 GLN A N 1
ATOM 807 C CA . GLN A 1 100 ? -13.998 -11.431 6.603 1.00 93.44 100 GLN A CA 1
ATOM 808 C C . GLN A 1 100 ? -13.177 -12.662 6.200 1.00 93.44 100 GLN A C 1
ATOM 810 O O . GLN A 1 100 ? -12.762 -12.784 5.045 1.00 93.44 100 GLN A O 1
ATOM 815 N N . VAL A 1 101 ? -12.983 -13.605 7.127 1.00 91.62 101 VAL A N 1
ATOM 816 C CA . VAL A 1 101 ? -12.307 -14.877 6.839 1.00 91.62 101 VAL A CA 1
ATOM 817 C C . VAL A 1 101 ? -13.138 -15.727 5.873 1.00 91.62 101 VAL A C 1
ATOM 819 O O . VAL A 1 101 ? -12.589 -16.276 4.917 1.00 91.62 101 VAL A O 1
ATOM 822 N N . ALA A 1 102 ? -14.460 -15.787 6.057 1.00 92.50 102 ALA A N 1
ATOM 823 C CA . ALA A 1 102 ? -15.358 -16.501 5.150 1.00 92.50 102 ALA A CA 1
ATOM 824 C C . ALA A 1 102 ? -15.334 -15.916 3.726 1.00 92.50 102 ALA A C 1
ATOM 826 O O . ALA A 1 102 ? -15.255 -16.661 2.751 1.00 92.50 102 ALA A O 1
ATOM 827 N N . GLN A 1 103 ? -15.320 -14.588 3.588 1.00 95.06 103 GLN A N 1
ATOM 828 C CA . GLN A 1 103 ? -15.202 -13.912 2.290 1.00 95.06 103 GLN A CA 1
ATOM 829 C C . GLN A 1 103 ? -13.886 -14.244 1.579 1.00 95.06 103 GLN A C 1
ATOM 831 O O . GLN A 1 103 ? -13.883 -14.519 0.379 1.00 95.06 103 GLN A O 1
ATOM 836 N N . LEU A 1 104 ? -12.767 -14.253 2.310 1.00 91.00 104 LEU A N 1
ATOM 837 C CA . LEU A 1 104 ? -11.467 -14.646 1.760 1.00 91.00 104 LEU A CA 1
ATOM 838 C C . LEU A 1 104 ? -11.448 -16.11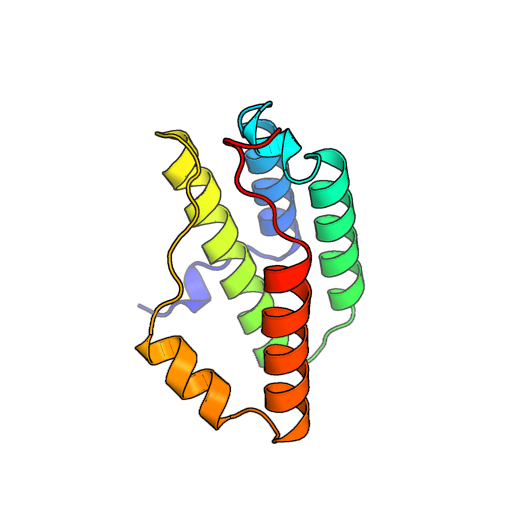4 1.326 1.00 91.00 104 LEU A C 1
ATOM 840 O O . LEU A 1 104 ? -10.893 -16.437 0.276 1.00 91.00 104 LEU A O 1
ATOM 844 N N . TYR A 1 105 ? -12.079 -16.994 2.101 1.00 90.12 105 TYR A N 1
ATOM 845 C CA . TYR A 1 105 ? -12.220 -18.401 1.743 1.00 90.12 105 TYR A CA 1
ATOM 846 C C . TYR A 1 105 ? -13.043 -18.585 0.460 1.00 90.12 105 TYR A C 1
ATOM 848 O O . TYR A 1 105 ? -12.620 -19.306 -0.445 1.00 90.12 105 TYR A O 1
ATOM 856 N N . GLU A 1 106 ? -14.174 -17.890 0.331 1.00 92.50 106 GLU A N 1
ATOM 857 C CA . GLU A 1 106 ? -14.987 -17.923 -0.889 1.00 92.50 106 GLU A CA 1
ATOM 858 C C . GLU A 1 106 ? -14.236 -17.358 -2.097 1.00 92.50 106 GLU A C 1
ATOM 860 O O . GLU A 1 106 ? -14.300 -17.925 -3.191 1.00 92.50 106 GLU A O 1
ATOM 865 N N . LEU A 1 107 ? -13.447 -16.300 -1.908 1.00 91.50 107 LEU A N 1
ATOM 866 C CA . LEU A 1 107 ? -12.572 -15.772 -2.952 1.00 91.50 107 LEU A CA 1
ATOM 867 C C . LEU A 1 107 ? -11.528 -16.810 -3.396 1.00 91.50 107 LEU A C 1
ATOM 869 O O . LEU A 1 107 ? -11.352 -17.046 -4.591 1.00 91.50 107 LEU A O 1
ATOM 873 N N . MET A 1 108 ? -10.851 -17.468 -2.453 1.00 89.25 108 MET A N 1
ATOM 874 C CA . MET A 1 108 ? -9.886 -18.532 -2.752 1.00 89.25 108 MET A CA 1
ATOM 875 C C . MET A 1 108 ? -10.556 -19.695 -3.499 1.00 89.25 108 MET A C 1
ATOM 877 O O . MET A 1 108 ? -10.009 -20.230 -4.465 1.00 89.25 108 MET A O 1
ATOM 881 N N . ARG A 1 109 ? -11.757 -20.094 -3.076 1.00 89.12 109 ARG A N 1
ATOM 882 C CA . ARG A 1 109 ? -12.506 -21.188 -3.699 1.00 89.12 109 ARG A CA 1
ATOM 883 C C . ARG A 1 109 ? -12.926 -20.848 -5.130 1.00 89.12 109 ARG A C 1
ATOM 885 O O . ARG A 1 109 ? -12.696 -21.642 -6.035 1.00 89.12 109 ARG A O 1
ATOM 892 N N . THR A 1 110 ? -13.501 -19.665 -5.337 1.00 88.81 110 THR A N 1
ATOM 893 C CA . THR A 1 110 ? -13.966 -19.190 -6.654 1.00 88.81 110 THR A CA 1
ATOM 894 C C . THR A 1 110 ? -12.821 -18.924 -7.631 1.00 88.81 110 THR A C 1
ATOM 896 O O . THR A 1 110 ? -12.949 -19.175 -8.824 1.00 88.81 110 THR A O 1
ATOM 899 N N . THR A 1 111 ? -11.669 -18.453 -7.157 1.00 84.50 111 THR A N 1
ATOM 900 C CA . THR A 1 111 ? -10.494 -18.257 -8.023 1.00 84.50 111 THR A CA 1
ATOM 901 C C . THR A 1 111 ? -9.860 -19.582 -8.441 1.00 84.50 111 THR A C 1
ATOM 903 O O . THR A 1 111 ? -9.469 -19.709 -9.598 1.00 84.50 111 THR A O 1
ATOM 906 N N . ASN A 1 112 ? -9.839 -20.596 -7.568 1.00 80.06 112 ASN A N 1
ATOM 907 C CA . ASN A 1 112 ? -9.376 -21.940 -7.932 1.00 80.06 112 ASN A CA 1
ATOM 908 C C . ASN A 1 112 ? -10.238 -22.596 -9.018 1.00 80.06 112 ASN A C 1
ATOM 910 O O . ASN A 1 112 ? -9.708 -23.331 -9.843 1.00 80.06 112 ASN A O 1
ATOM 914 N N . THR A 1 113 ? -11.550 -22.338 -9.045 1.00 76.75 113 THR A N 1
ATOM 915 C CA . THR A 1 113 ? -12.420 -22.884 -10.099 1.00 76.75 113 THR A CA 1
ATOM 916 C C . THR A 1 113 ? -12.267 -22.159 -11.435 1.00 76.75 113 THR A C 1
ATOM 918 O O . THR A 1 113 ? -12.493 -22.760 -12.483 1.00 76.75 113 THR A O 1
ATOM 921 N N . LEU A 1 114 ? -11.889 -20.877 -11.421 1.00 75.25 114 LEU A N 1
ATOM 922 C CA . LEU A 1 114 ? -11.752 -20.052 -12.626 1.00 75.25 114 LEU A CA 1
ATOM 923 C C . LEU A 1 114 ? -10.339 -20.070 -13.230 1.00 75.25 114 LEU A C 1
ATOM 925 O O . LEU A 1 114 ? -10.177 -19.808 -14.424 1.00 75.25 114 LEU A O 1
ATOM 929 N N . TRP A 1 115 ? -9.311 -20.340 -12.426 1.00 71.12 115 TRP A N 1
ATOM 930 C CA . TRP A 1 115 ? -7.923 -20.305 -12.871 1.00 71.12 115 TRP A CA 1
ATOM 931 C C . TRP A 1 115 ? -7.569 -21.526 -13.731 1.00 71.12 115 TRP A C 1
ATOM 933 O O . TRP A 1 115 ? -7.538 -22.653 -13.244 1.00 71.12 115 TRP A O 1
ATOM 943 N N . LYS A 1 116 ? -7.227 -21.292 -15.004 1.00 67.62 116 LYS A N 1
ATOM 944 C CA . LYS A 1 116 ? -6.593 -22.289 -15.881 1.00 67.62 116 LYS A CA 1
ATOM 945 C C . LYS A 1 116 ? -5.085 -22.028 -15.965 1.00 67.62 116 LYS A C 1
ATOM 947 O O . LYS A 1 116 ? -4.710 -20.879 -16.226 1.00 67.62 116 LYS A O 1
ATOM 952 N N . PRO A 1 117 ? -4.217 -23.039 -15.768 1.00 59.53 117 PRO A N 1
ATOM 953 C CA . PRO A 1 117 ? -2.777 -22.883 -15.942 1.00 59.53 117 PRO A CA 1
ATOM 954 C C . PRO A 1 117 ? -2.431 -22.366 -17.345 1.00 59.53 117 PRO A C 1
ATOM 956 O O . PRO A 1 117 ? -3.057 -22.748 -18.328 1.00 59.53 117 PRO A O 1
ATOM 959 N N . LEU A 1 118 ? -1.387 -21.537 -17.454 1.00 53.09 118 LEU A N 1
ATOM 960 C CA . LEU A 1 118 ? -0.892 -20.996 -18.732 1.00 53.09 118 LEU A CA 1
ATOM 961 C C . LEU A 1 118 ? -0.522 -22.075 -19.767 1.00 53.09 118 LEU A C 1
ATOM 963 O O . LEU A 1 118 ? -0.484 -21.771 -20.951 1.00 53.09 118 LEU A O 1
ATOM 967 N N . ALA A 1 119 ? -0.277 -23.315 -19.335 1.00 57.84 119 ALA A N 1
ATOM 968 C CA . ALA A 1 119 ? -0.017 -24.456 -20.213 1.00 57.84 119 ALA A CA 1
ATOM 969 C C . ALA A 1 119 ? -1.256 -24.936 -21.000 1.00 57.84 119 ALA A C 1
ATOM 971 O O . ALA A 1 119 ? -1.111 -25.728 -21.925 1.00 57.84 119 ALA A O 1
ATOM 972 N N . GLU A 1 120 ? -2.456 -24.474 -20.637 1.00 50.78 120 GLU A N 1
ATOM 973 C CA . GLU A 1 120 ? -3.739 -24.859 -21.246 1.00 50.78 120 GLU A CA 1
ATOM 974 C C . GLU A 1 120 ? -4.396 -23.707 -22.040 1.00 50.78 120 GLU A C 1
ATOM 976 O O . GLU A 1 120 ? -5.604 -23.743 -22.292 1.00 50.78 120 GLU A O 1
ATOM 981 N N . ARG A 1 121 ? -3.632 -22.661 -22.392 1.00 45.50 121 ARG A N 1
ATOM 982 C CA . ARG A 1 121 ? -4.084 -21.533 -23.227 1.00 45.50 121 ARG A CA 1
ATOM 983 C C . ARG A 1 121 ? -3.563 -21.618 -24.653 1.00 45.50 121 ARG A C 1
ATOM 985 O O . ARG A 1 121 ? -2.391 -22.013 -24.823 1.00 45.50 121 ARG A O 1
#

Radius of gyration: 17.28 Å; chains: 1; bounding box: 34×39×37 Å

Sequence (121 aa):
MSVAKMLLTPIPLARAILRAHRRLPVEEASSMSSVTWDTFFKSEFRRHKDSTNPQHIMGFLSQWKLYLDHITAEQSGQFRGKRLDPTVWEKVCAQMSPDQVAQLYELMRTTNTLWKPLAER

Secondary structure (DSSP, 8-state):
--GGGGPPPHHHHHHHHHHHHTTS-TTGGGSS-HHHHHHHHHHHHHHTTT---HHHHHHHHHHHHHHHHHHHHGGGS-----PPPHHHHHHHHHHS-HHHHHHHHHHHHHHHHHPPPGGG-

Foldseek 3Di:
DDPVVPFDDLVVLLVLQLVLLVLADCVVCVVPPSVRVNVVSVVVSVVCVPPDPPVVVVVVRVVSVVVSVLSVVCSVDDCPDDPDDPVVVVVVCVVDDPVVVVVVVVVVVVCVVVDDPPVVD

pLDDT: mean 77.94, std 16.01, range [33.22, 95.06]